Protein AF-A0A062U7H8-F1 (afdb_monomer)

InterPro domains:
  IPR007420 Protein of unknown function DUF465 [PF04325] (15-62)
  IPR038444 DUF465 superfamily [G3DSA:6.10.280.50] (1-65)

Structure (mmCIF, N/CA/C/O backbone):
data_AF-A0A062U7H8-F1
#
_entry.id   AF-A0A062U7H8-F1
#
loop_
_atom_site.group_PDB
_atom_site.id
_atom_site.type_symbol
_atom_site.label_atom_id
_atom_site.label_alt_id
_atom_site.label_comp_id
_atom_site.label_asym_id
_atom_site.label_entity_id
_atom_site.label_seq_id
_atom_site.pdbx_PDB_ins_code
_atom_site.Cartn_x
_atom_site.Cartn_y
_atom_site.Cartn_z
_atom_site.occupancy
_atom_site.B_iso_or_equiv
_atom_site.auth_seq_id
_atom_site.auth_comp_id
_atom_site.auth_asym_id
_atom_site.auth_atom_id
_atom_site.pdbx_PDB_model_num
ATOM 1 N N . MET A 1 1 ? -3.616 -9.285 13.292 1.00 62.62 1 MET A N 1
ATOM 2 C CA . MET A 1 1 ? -3.398 -8.162 12.338 1.00 62.62 1 MET A CA 1
ATOM 3 C C . MET A 1 1 ? -4.269 -8.314 11.102 1.00 62.62 1 MET A C 1
ATOM 5 O O . MET A 1 1 ? -4.865 -7.324 10.708 1.00 62.62 1 MET A O 1
ATOM 9 N N . ALA A 1 2 ? -4.365 -9.516 10.518 1.00 76.69 2 ALA A N 1
ATOM 10 C CA . ALA A 1 2 ? -5.282 -9.780 9.407 1.00 76.69 2 ALA A CA 1
ATOM 11 C C . ALA A 1 2 ? -6.747 -9.453 9.759 1.00 76.69 2 ALA A C 1
ATOM 13 O O . ALA A 1 2 ? -7.418 -8.806 8.964 1.00 76.69 2 ALA A O 1
ATOM 14 N N . ASP A 1 3 ? -7.185 -9.781 10.978 1.00 82.00 3 ASP A N 1
ATOM 15 C CA . ASP A 1 3 ? -8.562 -9.529 11.436 1.00 82.00 3 ASP A CA 1
ATOM 16 C C . ASP A 1 3 ? -8.894 -8.031 11.472 1.00 82.00 3 ASP A C 1
ATOM 18 O O . ASP A 1 3 ? -9.876 -7.595 10.890 1.00 82.00 3 ASP A O 1
ATOM 22 N N . ARG A 1 4 ? -7.990 -7.208 12.014 1.00 83.00 4 ARG A N 1
ATOM 23 C CA . ARG A 1 4 ? -8.164 -5.747 12.079 1.00 83.00 4 ARG A CA 1
ATOM 24 C C . ARG A 1 4 ? -8.192 -5.073 10.703 1.00 83.00 4 ARG A C 1
ATOM 26 O O . ARG A 1 4 ? -8.867 -4.069 10.518 1.00 83.00 4 ARG A O 1
ATOM 33 N N . ILE A 1 5 ? -7.453 -5.610 9.729 1.00 86.19 5 ILE A N 1
ATOM 34 C CA . ILE A 1 5 ? -7.516 -5.134 8.337 1.00 86.19 5 ILE A CA 1
ATOM 35 C C . ILE A 1 5 ? -8.880 -5.471 7.730 1.00 86.19 5 ILE A C 1
ATOM 37 O O . ILE A 1 5 ? -9.417 -4.669 6.970 1.00 86.19 5 ILE A O 1
ATOM 41 N N . HIS A 1 6 ? -9.422 -6.650 8.037 1.00 88.19 6 HIS A N 1
ATOM 42 C CA . HIS A 1 6 ? -10.734 -7.060 7.557 1.00 88.19 6 HIS A CA 1
ATOM 43 C C . HIS A 1 6 ? -11.844 -6.201 8.175 1.00 88.19 6 HIS A C 1
ATOM 45 O O . HIS A 1 6 ? -12.629 -5.625 7.431 1.00 88.19 6 HIS A O 1
ATOM 51 N N . GLU A 1 7 ? -11.819 -6.003 9.494 1.00 89.06 7 GLU A N 1
ATOM 52 C CA . GLU A 1 7 ? -12.748 -5.128 10.221 1.00 89.06 7 GLU A CA 1
ATOM 53 C C . GLU A 1 7 ? -12.737 -3.694 9.675 1.00 89.06 7 GLU A C 1
ATOM 55 O O . GLU A 1 7 ? -13.787 -3.148 9.347 1.00 89.06 7 GLU A O 1
ATOM 60 N N . LEU A 1 8 ? -11.555 -3.088 9.500 1.00 88.31 8 LEU A N 1
ATOM 61 C CA . LEU A 1 8 ? -11.448 -1.734 8.946 1.00 88.31 8 LEU A CA 1
ATOM 62 C C . LEU A 1 8 ? -11.904 -1.658 7.486 1.00 88.31 8 LEU A C 1
ATOM 64 O O . LEU A 1 8 ? -12.455 -0.645 7.075 1.00 88.31 8 LEU A O 1
ATOM 68 N N . LYS A 1 9 ? -11.716 -2.716 6.691 1.00 88.75 9 LYS A N 1
ATOM 69 C CA . LYS A 1 9 ? -12.238 -2.761 5.317 1.00 88.75 9 LYS A CA 1
ATOM 70 C C . LYS A 1 9 ? -13.763 -2.781 5.257 1.00 88.75 9 LYS A C 1
ATOM 72 O O . LYS A 1 9 ? -14.316 -2.294 4.277 1.00 88.75 9 LYS A O 1
ATOM 77 N N . GLU A 1 10 ? -14.424 -3.366 6.249 1.00 92.38 10 GLU A N 1
ATOM 78 C CA . GLU A 1 10 ? -15.887 -3.417 6.309 1.00 92.38 10 GLU A CA 1
ATOM 79 C C . GLU A 1 10 ? -16.481 -2.164 6.962 1.00 92.38 10 GLU A C 1
ATOM 81 O O . GLU A 1 10 ? -17.523 -1.679 6.524 1.00 92.38 10 GLU A O 1
ATOM 86 N N . ALA A 1 11 ? -15.810 -1.624 7.981 1.00 90.06 11 ALA A N 1
ATOM 87 C CA . ALA A 1 11 ? -16.309 -0.513 8.784 1.00 90.06 11 ALA A CA 1
ATOM 88 C C . ALA A 1 11 ? -15.908 0.879 8.259 1.00 90.06 11 ALA A C 1
ATOM 90 O O . ALA A 1 11 ? -16.611 1.852 8.531 1.00 90.06 11 ALA A O 1
ATOM 91 N N . ASP A 1 12 ? -14.802 0.995 7.517 1.00 93.19 12 ASP A N 1
ATOM 92 C CA . ASP A 1 12 ? -14.252 2.269 7.048 1.00 93.19 12 ASP A CA 1
ATOM 93 C C . ASP A 1 12 ? -14.079 2.273 5.516 1.00 93.19 12 ASP A C 1
ATOM 95 O O . ASP A 1 12 ? -13.174 1.661 4.940 1.00 93.19 12 ASP A O 1
ATOM 99 N N . ALA A 1 13 ? -14.957 3.018 4.836 1.00 93.94 13 ALA A N 1
ATOM 100 C CA . ALA A 1 13 ? -14.933 3.165 3.382 1.00 93.94 13 ALA A CA 1
ATOM 101 C C . ALA A 1 13 ? -13.659 3.860 2.862 1.00 93.94 13 ALA A C 1
ATOM 103 O O . ALA A 1 13 ? -13.224 3.581 1.740 1.00 93.94 13 ALA A O 1
ATOM 104 N N . HIS A 1 14 ? -13.046 4.744 3.658 1.00 92.94 14 HIS A N 1
ATOM 105 C CA . HIS A 1 14 ? -11.768 5.377 3.322 1.00 92.94 14 HIS A CA 1
ATOM 106 C C . HIS A 1 14 ? -10.646 4.345 3.378 1.00 92.94 14 HIS A C 1
ATOM 108 O O . HIS A 1 14 ? -9.908 4.183 2.404 1.00 92.94 14 HIS A O 1
ATOM 114 N N . PHE A 1 15 ? -10.587 3.556 4.454 1.00 94.31 15 PHE A N 1
ATOM 115 C CA . PHE A 1 15 ? -9.621 2.463 4.572 1.00 94.31 15 PHE A CA 1
ATOM 116 C C . PHE A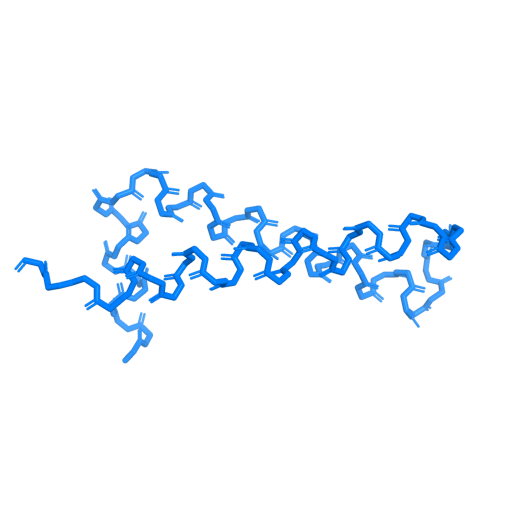 1 15 ? -9.770 1.447 3.433 1.00 94.31 15 PHE A C 1
ATOM 118 O O . PHE A 1 15 ? -8.779 1.048 2.816 1.00 94.31 15 PHE A O 1
ATOM 125 N N . ALA A 1 16 ? -11.005 1.057 3.105 1.00 94.88 16 ALA A N 1
ATOM 126 C CA . ALA A 1 16 ? -11.289 0.138 2.009 1.00 94.88 16 ALA A CA 1
ATOM 127 C C . ALA A 1 16 ? -10.767 0.665 0.663 1.00 94.88 16 ALA A C 1
ATOM 129 O O . ALA A 1 16 ? -10.114 -0.076 -0.080 1.00 94.88 16 ALA A O 1
ATOM 130 N N . ARG A 1 17 ? -10.994 1.954 0.375 1.00 96.06 17 ARG A N 1
ATOM 131 C CA . ARG A 1 17 ? -10.508 2.609 -0.844 1.00 96.06 17 ARG A CA 1
ATOM 132 C C . ARG A 1 17 ? -8.981 2.632 -0.904 1.00 96.06 17 ARG A C 1
ATOM 134 O O . ARG A 1 17 ? -8.417 2.210 -1.911 1.00 96.06 17 ARG A O 1
ATOM 141 N N . LEU A 1 18 ? -8.317 3.072 0.163 1.00 96.00 18 LEU A N 1
ATOM 142 C CA . LEU A 1 18 ? -6.853 3.122 0.229 1.00 96.00 18 LEU A CA 1
ATOM 143 C C . LEU A 1 18 ? -6.222 1.735 0.090 1.00 96.00 18 LEU A C 1
ATOM 145 O O . LEU A 1 18 ? -5.213 1.565 -0.595 1.00 96.00 18 LEU A O 1
ATOM 149 N N . ALA A 1 19 ? -6.824 0.723 0.717 1.00 94.94 19 ALA A N 1
ATOM 150 C CA . ALA A 1 19 ? -6.337 -0.646 0.652 1.00 94.94 19 ALA A CA 1
ATOM 151 C C . ALA A 1 19 ? -6.472 -1.227 -0.762 1.00 94.94 19 ALA A C 1
ATOM 153 O O . ALA A 1 19 ? -5.596 -1.977 -1.202 1.00 94.94 19 ALA A O 1
ATOM 154 N N . GLN A 1 20 ? -7.546 -0.877 -1.475 1.00 95.94 20 GLN A N 1
ATOM 155 C CA . GLN A 1 20 ? -7.728 -1.245 -2.877 1.00 95.94 20 GLN A CA 1
ATOM 156 C C . GLN A 1 20 ? -6.706 -0.536 -3.775 1.00 95.94 20 GLN A C 1
ATOM 158 O O . GLN A 1 20 ? -6.028 -1.190 -4.562 1.00 95.94 20 GLN A O 1
ATOM 163 N N . GLU A 1 21 ? -6.511 0.771 -3.597 1.00 96.44 21 GLU A N 1
ATOM 164 C CA . GLU A 1 21 ? -5.531 1.545 -4.366 1.00 96.44 21 GLU A CA 1
ATOM 165 C C . GLU A 1 21 ? -4.101 1.018 -4.161 1.00 96.44 21 GLU A C 1
ATOM 167 O O . GLU A 1 21 ? -3.346 0.823 -5.116 1.00 96.44 21 GLU A O 1
ATOM 172 N N . TYR A 1 22 ? -3.744 0.682 -2.919 1.00 96.62 22 TYR A N 1
ATOM 173 C CA . TYR A 1 22 ? -2.461 0.063 -2.592 1.00 96.62 22 TYR A CA 1
ATOM 174 C C . TYR A 1 22 ? -2.273 -1.295 -3.285 1.00 96.62 22 TYR A C 1
ATOM 176 O O . TYR A 1 22 ? -1.171 -1.613 -3.751 1.00 96.62 22 TYR A O 1
ATOM 184 N N . TYR A 1 23 ? -3.333 -2.106 -3.355 1.00 96.19 23 TYR A N 1
ATOM 185 C CA . TYR A 1 23 ? -3.312 -3.387 -4.059 1.00 96.19 23 TYR A CA 1
ATOM 186 C C . TYR A 1 23 ? -3.090 -3.192 -5.564 1.00 96.19 23 TYR A C 1
ATOM 188 O O . TYR A 1 23 ? -2.220 -3.843 -6.152 1.00 96.19 23 TYR A O 1
ATOM 196 N N . ASP A 1 24 ? -3.805 -2.248 -6.173 1.00 96.94 24 ASP A N 1
ATOM 197 C CA . ASP A 1 24 ? -3.721 -1.973 -7.606 1.00 96.94 24 ASP A CA 1
ATOM 198 C C . ASP A 1 24 ? -2.339 -1.437 -8.004 1.00 96.94 24 ASP A C 1
ATOM 200 O O . ASP A 1 24 ? -1.740 -1.917 -8.974 1.00 96.94 24 ASP A O 1
ATOM 204 N N . ILE A 1 25 ? -1.771 -0.518 -7.214 1.00 96.38 25 ILE A N 1
ATOM 205 C CA . ILE A 1 25 ? -0.414 0.001 -7.438 1.00 96.38 25 ILE A CA 1
ATOM 206 C C . ILE A 1 25 ? 0.633 -1.104 -7.295 1.00 96.38 25 ILE A C 1
ATOM 208 O O . ILE A 1 25 ? 1.531 -1.200 -8.133 1.00 96.38 25 ILE A O 1
ATOM 212 N N . ASN A 1 26 ? 0.528 -1.974 -6.286 1.00 95.88 26 ASN A N 1
ATOM 213 C CA . ASN A 1 26 ? 1.450 -3.107 -6.157 1.00 95.88 26 ASN A CA 1
ATOM 214 C C . ASN A 1 26 ? 1.386 -4.040 -7.361 1.00 95.88 26 ASN A C 1
ATOM 216 O O . ASN A 1 26 ? 2.424 -4.455 -7.877 1.00 95.88 26 ASN A O 1
ATOM 220 N N . ARG A 1 27 ? 0.176 -4.339 -7.836 1.00 96.44 27 ARG A N 1
ATOM 221 C CA . ARG A 1 27 ? -0.015 -5.176 -9.018 1.00 96.44 27 ARG A CA 1
ATOM 222 C C . ARG A 1 27 ? 0.584 -4.530 -10.264 1.00 96.44 27 ARG A C 1
ATOM 224 O O . ARG A 1 27 ? 1.218 -5.224 -11.056 1.00 96.44 27 ARG A O 1
ATOM 231 N N . LYS A 1 28 ? 0.426 -3.214 -10.429 1.00 95.75 28 LYS A N 1
ATOM 232 C CA . LYS A 1 28 ? 1.030 -2.463 -11.535 1.00 95.75 28 LYS A CA 1
ATOM 233 C C . LYS A 1 28 ? 2.557 -2.485 -11.462 1.00 95.75 28 LYS A C 1
ATOM 235 O O . LYS A 1 28 ? 3.191 -2.798 -12.461 1.00 95.75 28 LYS A O 1
ATOM 240 N N . ILE A 1 29 ? 3.141 -2.221 -10.290 1.00 94.31 29 ILE A N 1
ATOM 241 C CA . ILE A 1 29 ? 4.596 -2.293 -10.079 1.00 94.31 29 ILE A CA 1
ATOM 242 C C . ILE A 1 29 ? 5.112 -3.691 -10.419 1.00 94.31 29 ILE A C 1
ATOM 244 O O . ILE A 1 29 ? 6.059 -3.806 -11.185 1.00 94.31 29 ILE A O 1
ATOM 248 N N . HIS A 1 30 ? 4.452 -4.746 -9.934 1.00 94.94 30 HIS A N 1
ATOM 249 C CA . HIS A 1 30 ? 4.865 -6.119 -10.210 1.00 94.94 30 HIS A CA 1
ATOM 250 C C . HIS A 1 30 ? 4.846 -6.450 -11.709 1.00 94.94 30 HIS A C 1
ATOM 252 O O . HIS A 1 30 ? 5.765 -7.090 -12.211 1.00 94.94 30 HIS A O 1
ATOM 258 N N . ARG A 1 31 ? 3.833 -5.983 -12.451 1.00 95.00 31 ARG A N 1
ATOM 259 C CA . ARG A 1 31 ? 3.765 -6.154 -13.913 1.00 95.00 31 ARG A CA 1
ATOM 260 C C . ARG A 1 31 ? 4.891 -5.435 -14.646 1.00 95.00 31 ARG A C 1
ATOM 262 O O . ARG A 1 31 ? 5.379 -5.950 -15.644 1.00 95.00 31 ARG A O 1
ATOM 269 N N . ILE A 1 32 ? 5.297 -4.266 -14.158 1.00 94.81 32 ILE A N 1
ATOM 270 C CA . ILE A 1 32 ? 6.425 -3.539 -14.737 1.00 94.81 32 ILE A CA 1
ATOM 271 C C . ILE A 1 32 ? 7.748 -4.245 -14.401 1.00 94.81 32 ILE A C 1
ATOM 273 O O . ILE A 1 32 ? 8.578 -4.439 -15.278 1.00 94.81 32 ILE A O 1
ATOM 277 N N . GLU A 1 33 ? 7.932 -4.688 -13.154 1.00 90.75 33 GLU A N 1
ATOM 278 C CA . GLU A 1 33 ? 9.148 -5.384 -12.700 1.00 90.75 33 GLU A CA 1
ATOM 279 C C . GLU A 1 33 ? 9.331 -6.766 -13.349 1.00 90.75 33 GLU A C 1
ATOM 281 O O . GLU A 1 33 ? 10.453 -7.252 -13.453 1.00 90.75 33 GLU A O 1
ATOM 286 N N . THR A 1 34 ? 8.240 -7.390 -13.797 1.00 94.25 34 THR A N 1
ATOM 287 C CA . THR A 1 34 ? 8.247 -8.657 -14.551 1.00 94.25 34 THR A CA 1
ATOM 288 C C . THR A 1 34 ? 8.259 -8.459 -16.069 1.00 94.25 34 THR A C 1
ATOM 290 O O . THR A 1 34 ? 8.088 -9.427 -16.805 1.00 94.25 34 THR A O 1
ATOM 293 N N . ASP A 1 35 ? 8.449 -7.219 -16.532 1.00 89.00 35 ASP A N 1
ATOM 294 C CA . ASP A 1 35 ? 8.502 -6.822 -17.947 1.00 89.00 35 ASP A CA 1
ATOM 295 C C . ASP A 1 35 ? 7.239 -7.189 -18.759 1.00 89.00 35 ASP A C 1
ATOM 297 O O . ASP A 1 35 ? 7.238 -7.236 -19.987 1.00 89.00 35 ASP A O 1
ATOM 301 N N . VAL A 1 36 ? 6.121 -7.431 -18.063 1.00 93.00 36 VAL A N 1
ATOM 302 C CA . VAL A 1 36 ? 4.803 -7.694 -18.665 1.00 93.00 36 VAL A CA 1
ATOM 303 C C . VAL A 1 36 ? 4.202 -6.401 -19.215 1.00 93.00 36 VAL A C 1
ATOM 305 O O . VAL A 1 36 ? 3.555 -6.401 -20.259 1.00 93.00 36 VAL A O 1
ATOM 308 N N . GLU A 1 37 ? 4.405 -5.291 -18.506 1.00 88.94 37 GLU A N 1
ATOM 309 C CA . GLU A 1 37 ? 4.013 -3.952 -18.943 1.00 88.94 37 GLU A CA 1
ATOM 310 C C . GLU A 1 37 ? 5.214 -3.010 -18.795 1.00 88.94 37 GLU A C 1
ATOM 312 O O . GLU A 1 37 ? 5.341 -2.354 -17.758 1.00 88.94 37 GLU A O 1
ATOM 317 N N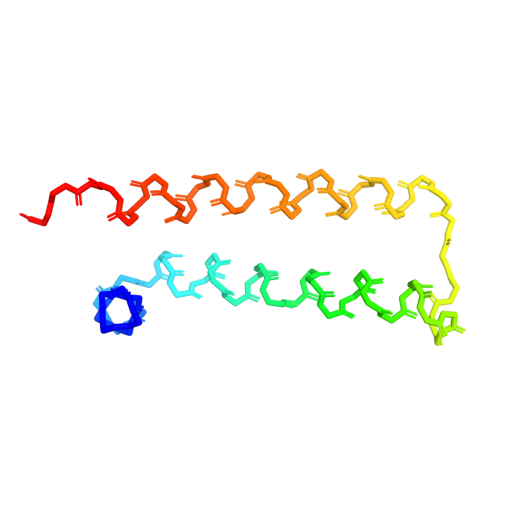 . PRO A 1 38 ? 6.101 -2.931 -19.804 1.00 86.69 38 PRO A N 1
ATOM 318 C CA . PRO A 1 38 ? 7.258 -2.051 -19.754 1.00 86.69 38 PRO A CA 1
ATOM 319 C C . PRO A 1 38 ? 6.811 -0.607 -19.538 1.00 86.69 38 PRO A C 1
ATOM 321 O O . PRO A 1 38 ? 5.901 -0.105 -20.204 1.00 86.69 38 PRO A O 1
ATOM 324 N N . ALA A 1 39 ? 7.455 0.081 -18.604 1.00 92.75 39 ALA A N 1
ATOM 325 C CA . ALA A 1 39 ? 7.188 1.483 -18.336 1.00 92.75 39 ALA A CA 1
ATOM 326 C C . ALA A 1 39 ? 8.484 2.230 -18.049 1.00 92.75 39 ALA A C 1
ATOM 328 O O . ALA A 1 39 ? 9.457 1.646 -17.574 1.00 92.75 39 ALA A O 1
ATOM 329 N N . SER A 1 40 ? 8.470 3.537 -18.305 1.00 93.75 40 SER A N 1
ATOM 330 C CA . SER A 1 40 ? 9.623 4.394 -18.052 1.00 93.75 40 SER A CA 1
ATOM 331 C C . SER A 1 40 ? 10.017 4.398 -16.574 1.00 93.75 40 SER A C 1
ATOM 333 O O . SER A 1 40 ? 9.165 4.321 -15.682 1.00 93.75 40 SER A O 1
ATOM 335 N N . ASP A 1 41 ? 11.307 4.587 -16.309 1.00 90.50 41 ASP A N 1
ATOM 336 C CA . ASP A 1 41 ? 11.838 4.700 -14.947 1.00 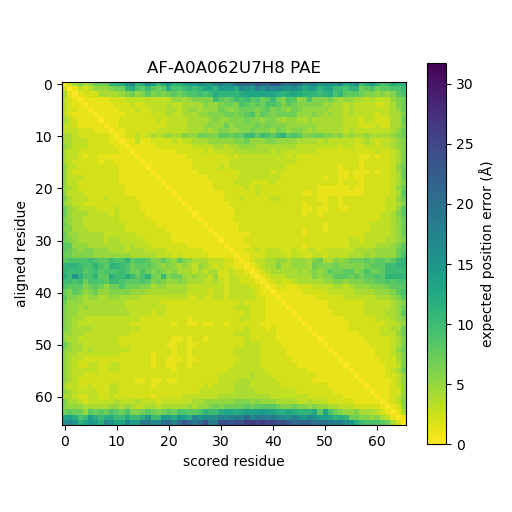90.50 41 ASP A CA 1
ATOM 337 C C . ASP A 1 41 ? 11.146 5.813 -14.150 1.00 90.50 41 ASP A C 1
ATOM 339 O O . ASP A 1 41 ? 10.889 5.676 -12.9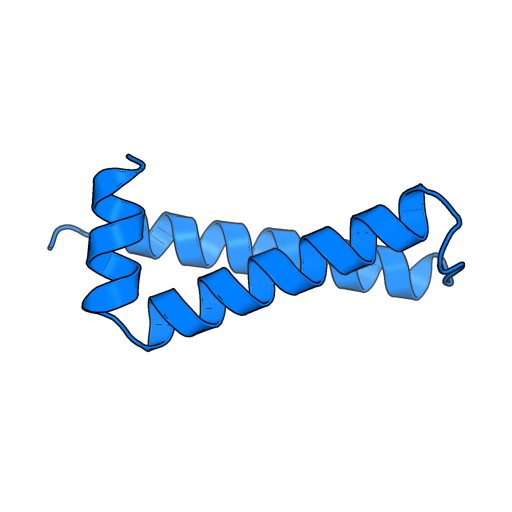54 1.00 90.50 41 ASP A O 1
ATOM 343 N N . ALA A 1 42 ? 10.793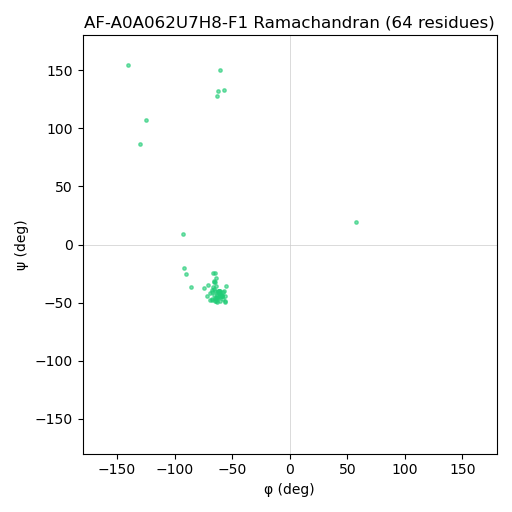 6.919 -14.812 1.00 95.19 42 ALA A N 1
ATOM 344 C CA . ALA A 1 42 ? 10.052 8.016 -14.196 1.00 95.19 42 ALA A CA 1
ATOM 345 C C . ALA A 1 42 ? 8.682 7.551 -13.672 1.00 95.19 42 ALA A C 1
ATOM 347 O O . ALA A 1 42 ? 8.323 7.842 -12.528 1.00 95.19 42 ALA A O 1
ATOM 348 N N . PHE A 1 43 ? 7.948 6.774 -14.472 1.00 93.75 43 PHE A N 1
ATOM 349 C CA . PHE A 1 43 ? 6.647 6.237 -14.084 1.00 93.75 43 PHE A CA 1
ATOM 350 C C . PHE A 1 43 ? 6.769 5.180 -12.979 1.00 93.75 43 PHE A C 1
ATOM 352 O O . PHE A 1 43 ? 6.023 5.217 -12.001 1.00 93.75 43 PHE A O 1
ATOM 359 N N . GLN A 1 44 ? 7.761 4.288 -13.063 1.00 93.25 44 GLN A N 1
ATOM 360 C CA . GLN A 1 44 ? 8.047 3.319 -11.998 1.00 93.25 44 GLN A CA 1
ATOM 361 C C . GLN A 1 44 ? 8.352 4.007 -10.662 1.00 93.25 44 GLN A C 1
ATOM 363 O O . GLN A 1 44 ? 7.839 3.612 -9.612 1.00 93.25 44 GLN A O 1
ATOM 368 N N . ASN A 1 45 ? 9.156 5.070 -10.694 1.00 94.81 45 ASN A N 1
ATOM 369 C CA . ASN A 1 45 ? 9.490 5.849 -9.507 1.00 94.81 45 ASN A CA 1
ATOM 370 C C . ASN A 1 45 ? 8.268 6.567 -8.922 1.00 94.81 45 ASN A C 1
ATOM 372 O O . ASN A 1 45 ? 8.118 6.608 -7.699 1.00 94.81 45 ASN A O 1
ATOM 376 N N . GLN A 1 46 ? 7.374 7.088 -9.765 1.00 96.44 46 GLN A N 1
ATOM 377 C CA . GLN A 1 46 ? 6.107 7.663 -9.316 1.00 96.44 46 GLN A CA 1
ATOM 378 C C . GLN A 1 46 ? 5.249 6.621 -8.585 1.00 96.44 46 GLN A C 1
ATOM 380 O O . GLN A 1 46 ? 4.814 6.873 -7.461 1.00 96.44 46 GLN A O 1
ATOM 385 N N . LEU A 1 47 ? 5.070 5.432 -9.168 1.00 96.19 47 LEU A N 1
ATOM 386 C CA . LEU A 1 47 ? 4.298 4.351 -8.548 1.00 96.19 47 LEU A CA 1
ATOM 387 C C . LEU A 1 47 ? 4.905 3.900 -7.216 1.00 96.19 47 LEU A C 1
ATOM 389 O O . LEU A 1 47 ? 4.187 3.707 -6.235 1.00 96.19 47 LEU A O 1
ATOM 393 N N . ARG A 1 48 ? 6.235 3.774 -7.138 1.00 94.81 48 ARG A N 1
ATOM 394 C CA . ARG A 1 48 ? 6.929 3.410 -5.893 1.00 94.81 48 ARG A CA 1
ATOM 395 C C . ARG A 1 48 ? 6.704 4.441 -4.787 1.00 94.81 48 ARG A C 1
ATOM 397 O O . ARG A 1 48 ? 6.484 4.046 -3.643 1.00 94.81 48 ARG A O 1
ATOM 404 N N . ARG A 1 49 ? 6.716 5.739 -5.115 1.00 96.88 49 ARG A N 1
ATOM 405 C CA . ARG A 1 49 ? 6.401 6.817 -4.159 1.00 96.88 49 ARG A CA 1
ATOM 406 C C . ARG A 1 49 ? 4.952 6.742 -3.684 1.00 96.88 49 ARG A C 1
ATOM 408 O O . ARG A 1 49 ? 4.719 6.795 -2.481 1.00 96.88 49 ARG A O 1
AT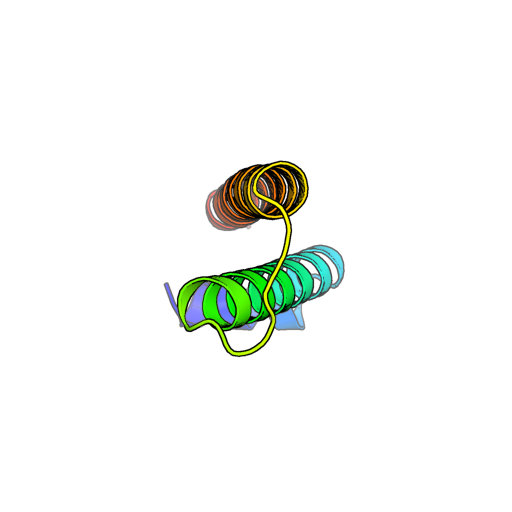OM 415 N N . GLN A 1 50 ? 4.003 6.548 -4.601 1.00 96.38 50 GLN A N 1
ATOM 416 C CA . GLN A 1 50 ? 2.587 6.384 -4.257 1.00 96.38 50 GLN A CA 1
ATOM 417 C C . GLN A 1 50 ? 2.364 5.167 -3.349 1.00 96.38 50 GLN A C 1
ATOM 419 O O . GLN A 1 50 ? 1.707 5.283 -2.319 1.00 96.38 50 GLN A O 1
ATOM 424 N N . ARG A 1 51 ? 2.997 4.025 -3.652 1.00 97.06 51 ARG A N 1
ATOM 425 C CA . ARG A 1 51 ? 2.939 2.822 -2.809 1.00 97.06 51 ARG A CA 1
ATOM 426 C C . ARG A 1 51 ? 3.400 3.094 -1.378 1.00 97.06 51 ARG A C 1
ATOM 428 O O . ARG A 1 51 ? 2.782 2.596 -0.442 1.00 97.06 51 ARG A O 1
ATOM 435 N N . ILE A 1 52 ? 4.505 3.825 -1.207 1.00 97.12 52 ILE A N 1
ATOM 436 C CA . ILE A 1 52 ? 5.032 4.161 0.124 1.00 97.12 52 ILE A CA 1
ATOM 437 C C . ILE A 1 52 ? 4.029 5.041 0.873 1.00 97.12 52 ILE A C 1
ATOM 439 O O . ILE A 1 52 ? 3.662 4.689 1.987 1.00 97.12 52 ILE A O 1
ATOM 443 N N . SER A 1 53 ? 3.519 6.095 0.230 1.00 96.31 53 SER A N 1
ATOM 444 C CA . SER A 1 53 ? 2.518 6.988 0.824 1.00 96.31 53 SER A CA 1
ATOM 445 C C . SER A 1 53 ? 1.272 6.233 1.295 1.00 96.31 53 SER A C 1
ATOM 447 O O . SER A 1 53 ? 0.855 6.389 2.437 1.00 96.31 53 SER A O 1
ATOM 449 N N . LEU A 1 54 ? 0.713 5.364 0.446 1.00 95.94 54 LEU A N 1
ATOM 450 C CA . LEU A 1 54 ? -0.475 4.576 0.789 1.00 95.94 54 LEU A CA 1
ATOM 451 C C . LEU A 1 54 ? -0.203 3.588 1.923 1.00 95.94 54 LEU A C 1
ATOM 453 O O . LEU A 1 54 ? -1.037 3.408 2.804 1.00 95.94 54 LEU A O 1
ATOM 457 N N . LYS A 1 55 ? 0.971 2.946 1.923 1.00 95.44 55 LYS A N 1
ATOM 458 C CA . LYS A 1 55 ? 1.370 2.045 3.009 1.00 95.44 55 LYS A CA 1
ATOM 459 C C . LYS A 1 55 ? 1.445 2.795 4.338 1.00 95.44 55 LYS A C 1
ATOM 461 O O . LYS A 1 55 ? 0.993 2.264 5.348 1.00 95.44 55 LYS A O 1
ATOM 466 N N . ASP A 1 56 ? 2.019 3.993 4.332 1.00 95.69 56 ASP A N 1
ATOM 467 C CA . ASP A 1 56 ? 2.179 4.804 5.536 1.00 95.69 56 ASP A CA 1
ATOM 468 C C . ASP A 1 56 ? 0.814 5.284 6.063 1.00 95.69 56 ASP A C 1
ATOM 470 O O . ASP A 1 56 ? 0.566 5.192 7.265 1.00 95.69 56 ASP A O 1
ATOM 474 N N . GLU A 1 57 ? -0.106 5.685 5.179 1.00 94.25 57 GLU A N 1
ATOM 475 C CA . GLU A 1 57 ? -1.479 6.069 5.542 1.00 94.25 57 GLU A CA 1
ATOM 476 C C . GLU A 1 57 ? -2.280 4.884 6.106 1.00 94.25 57 GLU A C 1
ATOM 478 O O . GLU A 1 57 ? -2.824 4.967 7.209 1.00 94.25 57 GLU A O 1
ATOM 483 N N . LEU A 1 58 ? -2.266 3.734 5.423 1.00 93.56 58 LEU A N 1
ATOM 484 C CA . LEU A 1 58 ? -2.907 2.503 5.903 1.00 93.56 58 LEU A CA 1
ATOM 485 C C . LEU A 1 58 ? -2.359 2.070 7.266 1.00 93.56 58 LEU A C 1
ATOM 487 O O . LEU A 1 58 ? -3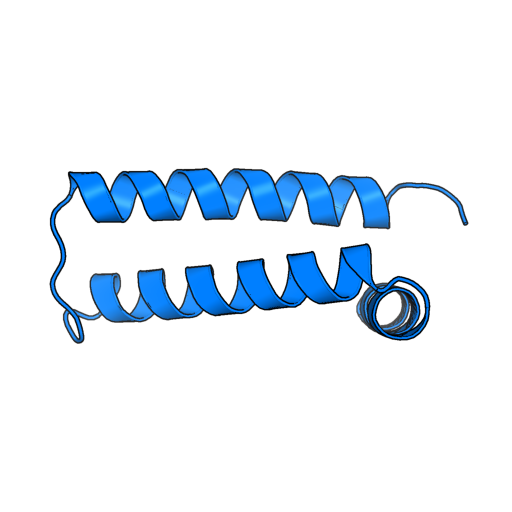.104 1.634 8.144 1.00 93.56 58 LEU A O 1
ATOM 491 N N . TYR A 1 59 ? -1.047 2.190 7.461 1.00 93.69 59 TYR A N 1
ATOM 492 C CA . TYR A 1 59 ? -0.404 1.835 8.718 1.00 93.69 59 TYR A CA 1
ATOM 493 C C . TYR A 1 59 ? -0.740 2.814 9.848 1.00 93.69 59 TYR A C 1
ATOM 495 O O . TYR A 1 59 ? -0.893 2.385 10.994 1.00 93.69 59 TYR A O 1
ATOM 503 N N . ALA A 1 60 ? -0.895 4.105 9.545 1.00 92.75 60 ALA 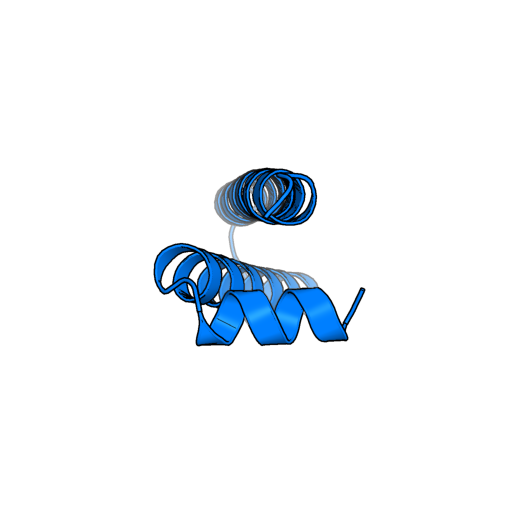A N 1
ATOM 504 C CA . ALA A 1 60 ? -1.372 5.095 10.504 1.00 92.75 60 ALA A CA 1
ATOM 505 C C . ALA A 1 60 ? -2.800 4.769 10.970 1.00 92.75 60 ALA A C 1
ATOM 507 O O . ALA A 1 60 ? -3.040 4.720 12.176 1.00 92.75 60 ALA A O 1
ATOM 508 N N . MET A 1 61 ? -3.706 4.438 10.044 1.00 90.31 61 MET A N 1
ATOM 509 C CA . MET A 1 61 ? -5.082 4.033 10.367 1.00 90.31 61 MET A CA 1
ATOM 510 C C . MET A 1 61 ? -5.127 2.742 11.198 1.00 90.31 61 MET A C 1
ATOM 512 O O . MET A 1 61 ? -5.860 2.650 12.177 1.00 90.31 61 MET A O 1
ATOM 516 N N . LEU A 1 62 ? -4.267 1.763 10.894 1.00 89.12 62 LEU A N 1
ATOM 517 C CA . LEU A 1 62 ? -4.149 0.531 11.688 1.00 89.12 62 LEU A CA 1
ATOM 518 C C . LEU A 1 62 ? -3.634 0.764 13.114 1.00 89.12 62 LEU A C 1
ATOM 520 O O . LEU A 1 62 ? -3.852 -0.073 13.992 1.00 89.12 62 LEU A O 1
ATOM 524 N N . LYS A 1 63 ? -2.907 1.859 13.343 1.00 88.44 63 LYS A N 1
ATOM 525 C CA . LYS A 1 63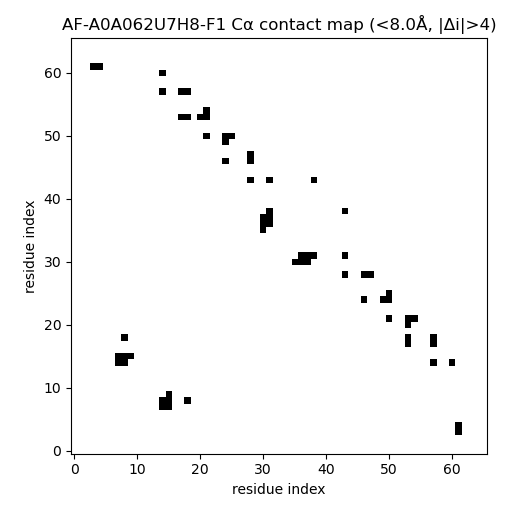 ? -2.351 2.218 14.650 1.00 88.44 63 LYS A CA 1
ATOM 526 C C . LYS A 1 63 ? -3.262 3.110 15.478 1.00 88.44 63 LYS A C 1
ATOM 528 O O . LYS A 1 63 ? -3.072 3.156 16.693 1.00 88.44 63 LYS A O 1
ATOM 533 N N . GLN A 1 64 ? -4.217 3.798 14.862 1.00 81.19 64 GLN A N 1
ATOM 534 C CA . GLN A 1 64 ? -5.180 4.604 15.601 1.00 81.19 64 GLN A CA 1
ATOM 535 C C . GLN A 1 64 ? -6.030 3.696 16.501 1.00 81.19 64 GLN A C 1
ATOM 537 O O . GLN A 1 64 ? -6.528 2.675 16.023 1.00 81.19 64 GLN A O 1
ATOM 542 N N . PRO A 1 65 ? -6.145 3.989 17.809 1.00 62.56 65 PRO A N 1
ATOM 543 C CA . PRO A 1 65 ? -7.071 3.266 18.668 1.00 62.56 65 PRO A CA 1
ATOM 544 C C . PRO A 1 65 ? -8.496 3.498 18.155 1.00 62.56 65 PRO A C 1
ATOM 546 O O . PRO A 1 65 ? -8.851 4.630 17.831 1.00 62.56 65 PRO A O 1
ATOM 549 N N . VAL A 1 66 ? -9.245 2.400 18.027 1.00 58.09 66 VAL A N 1
ATOM 550 C CA . VAL A 1 66 ? -10.690 2.410 17.758 1.00 58.09 66 VAL A CA 1
ATOM 551 C C . VAL A 1 66 ? -11.455 2.979 18.943 1.00 58.09 66 VAL A C 1
ATOM 553 O O . VAL A 1 66 ? -11.002 2.747 20.089 1.00 58.09 66 VAL A O 1
#

pLDDT: mean 91.33, std 7.83, range [58.09, 97.12]

Foldseek 3Di:
DVVLLVVCCVVPVVLVVLVVVLVVLVVVLVCCVVVVPPDDPVVNVVSVVSNVVSVVVNVVVSPDDD

Organism: NCBI:txid1280946

Solvent-accessible surface area (backbone atoms only — not comparable to full-atom values): 3774 Å² total; per-residue (Å²): 109,72,64,61,54,51,51,39,44,75,75,30,72,65,54,34,50,50,54,50,52,41,50,52,48,50,53,50,51,51,34,34,78,67,62,74,47,77,70,55,70,69,57,54,51,50,51,54,51,52,46,50,54,44,51,54,53,55,50,50,60,73,64,52,83,129

Nearest PDB structures (foldseek):
  7upo-assembly1_A  TM=6.999E-01  e=8.633E+00  synthetic construct
  4abm-assembly1_A  TM=4.997E-01  e=3.329E+00  Homo sapiens
  8otz-assembly1_DR  TM=4.087E-01  e=9.199E+00  Bos taurus

Mean predicted aligned error: 3.8 Å

Radius of gyration: 13.71 Å; Cα contacts (8 Å, |Δi|>4): 33; chains: 1; bounding box: 28×18×38 Å

Sequence (66 aa):
MADRIHELKEADAHFARLAQEYYDINRKIHRIETDVEPASDAFQNQLRRQRISLKDELYAMLKQPV

Secondary structure (DSSP, 8-state):
-HHHHHHHHHH-HHHHHHHHHHHHHHHHHHHHHTTSS---HHHHHHHHHHHHHHHHHHHHHHHS--